Protein AF-A0A8T5KT38-F1 (afdb_monomer_lite)

Sequence (74 aa):
MTQIIKKDGTKEEFSEEKLRRSIESAAEEAGIEEESIREVVDQVSTTAIDLVQAEEEMQSNELREKILTELDTV

Foldseek 3Di:
DAWEQEPVRDTDDDDLVVQLVVQLVVCVVVVHDPVVSVVLSVVLSVVLVVVRVVDNYDYPVRSVVSSVVSSVVD

pLDDT: mean 87.87, std 4.58, range [68.44, 94.25]

Secondary structure (DSSP, 8-state):
-PEEE-TTS-EEE--HHHHHHHHHHHHHHTT--HHHHHHHHHHHHHHHHHHHHT-SEEEHHHHHHHHHHHHTT-

Radius of gyration: 12.28 Å; chains: 1; bounding box: 27×19×31 Å

Structure (mmCIF, N/CA/C/O backbone):
data_AF-A0A8T5KT38-F1
#
_entry.id   AF-A0A8T5KT38-F1
#
loop_
_atom_site.group_PDB
_atom_site.id
_atom_site.type_symbol
_atom_site.label_atom_id
_atom_site.label_alt_id
_atom_site.label_comp_id
_atom_site.label_asym_id
_atom_site.label_entity_id
_atom_site.label_seq_id
_atom_site.pdbx_PDB_ins_code
_atom_site.Cartn_x
_atom_site.Cartn_y
_atom_site.Cartn_z
_atom_site.occupancy
_atom_site.B_iso_or_equiv
_atom_site.auth_seq_id
_atom_site.auth_comp_id
_atom_site.auth_asym_id
_atom_site.auth_atom_id
_atom_site.pdbx_PDB_model_num
ATOM 1 N N . MET A 1 1 ? -8.037 11.369 9.136 1.00 75.81 1 MET A N 1
ATOM 2 C CA . MET A 1 1 ? -6.957 10.537 9.705 1.00 75.81 1 MET A CA 1
ATOM 3 C C . MET A 1 1 ? -7.475 9.120 9.682 1.00 75.81 1 MET A C 1
ATOM 5 O O . MET A 1 1 ? -8.474 8.878 10.345 1.00 75.81 1 MET A O 1
ATOM 9 N N . THR A 1 2 ? -6.870 8.246 8.883 1.00 88.56 2 THR A N 1
ATOM 10 C CA . THR A 1 2 ? -7.337 6.862 8.728 1.00 88.56 2 THR A CA 1
ATOM 11 C C . THR A 1 2 ? -6.506 5.933 9.599 1.00 88.56 2 THR A C 1
ATOM 13 O O . THR A 1 2 ? -5.277 6.048 9.633 1.00 88.56 2 THR A O 1
ATOM 16 N N . GLN A 1 3 ? -7.159 5.018 10.311 1.00 92.75 3 GLN A N 1
ATOM 17 C CA . GLN A 1 3 ? -6.488 4.002 11.119 1.00 92.75 3 GLN A CA 1
ATOM 18 C C . GLN A 1 3 ? -6.365 2.693 10.340 1.00 92.75 3 GLN A C 1
ATOM 20 O O . GLN A 1 3 ? -7.342 2.178 9.807 1.00 92.75 3 GLN A O 1
ATOM 25 N N . ILE A 1 4 ? -5.170 2.115 10.312 1.00 92.56 4 ILE A N 1
ATOM 26 C CA . ILE A 1 4 ? -4.926 0.793 9.752 1.00 92.56 4 ILE A CA 1
ATOM 27 C C . ILE A 1 4 ? -4.976 -0.245 10.869 1.00 92.56 4 ILE A C 1
ATOM 29 O O . ILE A 1 4 ? -4.188 -0.200 11.816 1.00 92.56 4 ILE A O 1
ATOM 33 N N . ILE A 1 5 ? -5.881 -1.209 10.733 1.00 93.12 5 ILE A N 1
ATOM 34 C CA . ILE A 1 5 ? -6.050 -2.325 11.660 1.00 93.12 5 ILE A CA 1
ATOM 35 C C . ILE A 1 5 ? -5.142 -3.476 11.212 1.00 93.12 5 ILE A C 1
ATOM 37 O O . ILE A 1 5 ? -5.272 -4.034 10.120 1.00 93.12 5 ILE A O 1
ATOM 41 N N . LYS A 1 6 ? -4.168 -3.824 12.045 1.00 92.62 6 LYS A N 1
ATOM 42 C CA . LYS A 1 6 ? -3.241 -4.936 11.828 1.00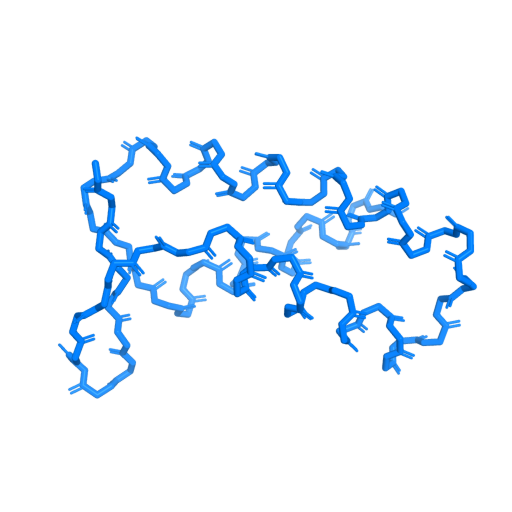 92.62 6 LYS A CA 1
ATOM 43 C C . LYS A 1 6 ? -3.925 -6.279 12.082 1.00 92.62 6 LYS A C 1
ATOM 45 O O . LYS A 1 6 ? -4.964 -6.364 12.729 1.00 92.62 6 LYS A O 1
ATOM 50 N N . LYS A 1 7 ? -3.297 -7.358 11.607 1.00 90.06 7 LYS A N 1
ATOM 51 C CA . LYS A 1 7 ? -3.785 -8.739 11.780 1.00 90.06 7 LYS A CA 1
ATOM 52 C C . LYS A 1 7 ? -3.995 -9.140 13.249 1.00 90.06 7 LYS A C 1
ATOM 54 O O . LYS A 1 7 ? -4.842 -9.977 13.534 1.00 90.06 7 LYS A O 1
ATOM 59 N N . ASP A 1 8 ? -3.209 -8.579 14.163 1.00 90.44 8 ASP A N 1
ATOM 60 C CA . ASP A 1 8 ? -3.312 -8.801 15.611 1.00 90.44 8 ASP A CA 1
ATOM 61 C C . ASP A 1 8 ? -4.380 -7.917 16.289 1.00 90.44 8 ASP A C 1
ATOM 63 O O . ASP A 1 8 ? -4.579 -8.013 17.498 1.00 90.44 8 ASP A O 1
ATOM 67 N N . GLY A 1 9 ? -5.076 -7.072 15.521 1.00 90.50 9 GLY A N 1
ATOM 68 C CA . GLY A 1 9 ? -6.060 -6.108 16.007 1.00 90.50 9 GLY A CA 1
ATOM 69 C C . GLY A 1 9 ? -5.463 -4.770 16.448 1.00 90.50 9 GLY A C 1
ATOM 70 O O . GLY A 1 9 ? -6.222 -3.863 16.796 1.00 90.50 9 GLY A O 1
ATOM 71 N N . THR A 1 10 ? -4.136 -4.609 16.418 1.00 94.25 10 THR A N 1
ATOM 72 C CA . THR A 1 10 ? -3.480 -3.336 16.734 1.00 94.25 10 THR A CA 1
ATOM 73 C C . THR A 1 10 ? -3.854 -2.284 15.692 1.00 94.25 10 THR A C 1
ATOM 75 O O . THR A 1 10 ? -3.840 -2.561 14.494 1.00 94.25 10 THR A O 1
ATOM 78 N N . LYS A 1 11 ? -4.166 -1.063 16.134 1.00 93.12 11 LYS A N 1
ATOM 79 C CA . LYS A 1 11 ? -4.450 0.070 15.246 1.00 93.12 11 LYS A CA 1
ATOM 80 C C . LYS A 1 11 ? -3.238 0.988 15.165 1.00 93.12 11 LYS A C 1
ATOM 82 O O . LYS A 1 11 ? -2.672 1.350 16.195 1.00 93.12 11 LYS A O 1
ATOM 87 N N . GLU A 1 12 ? -2.852 1.369 13.956 1.00 93.06 12 GLU A N 1
ATOM 88 C CA . GLU A 1 12 ? -1.851 2.410 13.720 1.00 93.06 12 GLU A CA 1
ATOM 89 C C . GLU A 1 12 ? -2.409 3.484 12.794 1.00 93.06 12 GLU A C 1
ATOM 91 O O . GLU A 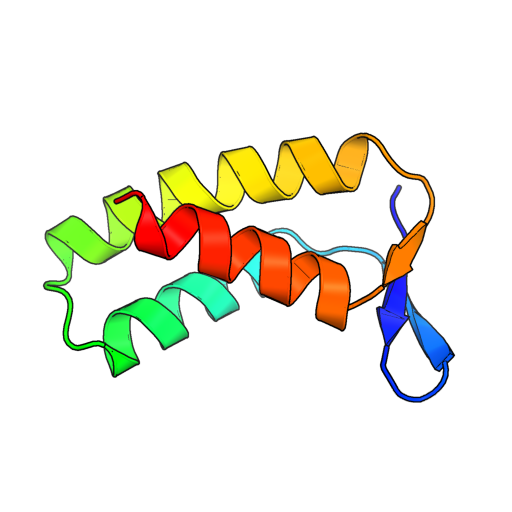1 12 ? -3.283 3.212 11.977 1.00 93.06 12 GLU A O 1
ATOM 96 N N . GLU A 1 13 ? -1.898 4.706 12.890 1.00 91.88 13 GLU A N 1
ATOM 97 C CA . GLU A 1 13 ? -2.218 5.720 11.890 1.00 91.88 13 GLU A CA 1
ATOM 98 C C . GLU A 1 13 ? -1.605 5.341 10.542 1.00 91.88 13 GLU A C 1
ATOM 100 O O . GLU A 1 13 ? -0.461 4.874 10.462 1.00 91.88 13 GLU A O 1
ATOM 105 N N . PHE A 1 14 ? -2.382 5.544 9.478 1.00 91.06 14 PHE A N 1
ATOM 106 C CA . PHE A 1 14 ? -1.883 5.395 8.124 1.00 91.06 14 PHE A CA 1
ATOM 107 C C . PHE A 1 14 ? -0.681 6.317 7.885 1.00 91.06 14 PHE A C 1
ATOM 109 O O . PHE A 1 14 ? -0.675 7.484 8.275 1.00 91.06 14 PHE A O 1
ATOM 116 N N . SER A 1 15 ? 0.336 5.779 7.214 1.00 90.94 15 SER A N 1
ATOM 117 C CA . SER A 1 15 ? 1.551 6.498 6.849 1.00 90.94 15 SER A CA 1
ATOM 118 C C . SER A 1 15 ? 1.816 6.311 5.363 1.00 90.94 15 SER A C 1
ATOM 120 O O . SER A 1 15 ? 2.110 5.203 4.910 1.00 90.94 15 SER A O 1
ATOM 122 N N . GLU A 1 16 ? 1.762 7.417 4.625 1.00 90.69 16 GLU A N 1
ATOM 123 C CA . GLU A 1 16 ? 2.094 7.462 3.199 1.00 90.69 16 GLU A CA 1
ATOM 124 C C . GLU A 1 16 ? 3.527 6.983 2.940 1.00 90.69 16 GLU A C 1
ATOM 126 O O . GLU A 1 16 ? 3.785 6.258 1.986 1.00 90.69 16 GLU A O 1
ATOM 131 N N . GLU A 1 17 ? 4.464 7.314 3.832 1.00 91.31 17 GLU A N 1
ATOM 132 C CA . GLU A 1 17 ? 5.853 6.863 3.724 1.00 91.31 17 GLU A CA 1
ATOM 133 C C . GLU A 1 17 ? 5.967 5.335 3.833 1.00 91.31 17 GLU A C 1
ATOM 135 O O . GLU A 1 17 ? 6.661 4.710 3.030 1.00 91.31 17 GLU A O 1
ATOM 140 N N . LYS A 1 18 ? 5.266 4.713 4.794 1.00 90.31 18 LYS A N 1
ATOM 141 C CA . LYS A 1 18 ? 5.252 3.245 4.926 1.00 90.31 18 LYS A CA 1
ATOM 142 C C . LYS A 1 18 ? 4.654 2.577 3.691 1.00 90.31 18 LYS A C 1
ATOM 144 O O . LYS A 1 18 ? 5.165 1.545 3.264 1.00 90.31 18 LYS A O 1
ATOM 149 N N . LEU A 1 19 ? 3.589 3.155 3.140 1.00 90.38 19 LEU A N 1
ATOM 150 C CA . LEU A 1 19 ? 2.949 2.667 1.923 1.00 90.38 19 LEU A CA 1
ATOM 151 C C . LEU A 1 19 ? 3.927 2.692 0.743 1.00 90.38 19 LEU A C 1
ATOM 153 O O . LEU A 1 19 ? 4.172 1.651 0.137 1.00 90.38 19 LEU A O 1
ATOM 157 N N . ARG A 1 20 ? 4.533 3.855 0.471 1.00 92.06 20 ARG A N 1
ATOM 158 C CA . ARG A 1 20 ? 5.469 4.048 -0.646 1.00 92.06 20 ARG A CA 1
ATOM 159 C C . ARG A 1 20 ? 6.651 3.087 -0.566 1.00 92.06 20 ARG A C 1
ATOM 161 O O . ARG A 1 20 ? 6.928 2.398 -1.540 1.00 92.06 20 ARG A O 1
ATOM 168 N N . ARG A 1 21 ? 7.268 2.955 0.616 1.00 91.25 21 ARG A N 1
ATOM 169 C CA . ARG A 1 21 ? 8.356 1.985 0.847 1.00 91.25 21 ARG A CA 1
ATOM 170 C C . ARG A 1 21 ? 7.915 0.542 0.610 1.00 91.25 21 ARG A C 1
ATOM 172 O O . ARG A 1 21 ? 8.681 -0.250 0.081 1.00 91.25 21 ARG A O 1
ATOM 179 N N . SER A 1 22 ? 6.692 0.186 1.008 1.00 88.50 22 SER A N 1
ATOM 180 C CA . SER A 1 22 ? 6.181 -1.171 0.796 1.00 88.50 22 SER A CA 1
ATOM 181 C C . SER A 1 22 ? 5.970 -1.488 -0.684 1.00 88.50 22 SER A C 1
ATOM 183 O O . SER A 1 22 ? 6.177 -2.634 -1.075 1.00 88.50 22 SER A O 1
ATOM 185 N N . ILE A 1 23 ? 5.533 -0.511 -1.482 1.00 88.62 23 ILE A N 1
ATOM 186 C CA . ILE A 1 23 ? 5.354 -0.670 -2.931 1.00 88.62 23 ILE A CA 1
ATOM 187 C C . ILE A 1 23 ? 6.718 -0.748 -3.618 1.00 88.62 23 ILE A C 1
ATOM 189 O O . ILE A 1 23 ? 6.932 -1.640 -4.431 1.00 88.62 23 ILE A O 1
ATOM 193 N N . GLU A 1 24 ? 7.651 0.129 -3.243 1.00 90.50 24 GLU A N 1
ATOM 194 C CA . GLU A 1 24 ? 9.025 0.139 -3.754 1.00 90.50 24 GLU A CA 1
ATOM 195 C C . GLU A 1 24 ? 9.710 -1.214 -3.529 1.00 90.50 24 GLU A C 1
ATOM 197 O O . GLU A 1 24 ? 10.134 -1.844 -4.493 1.00 90.50 24 GLU A O 1
ATOM 202 N N . SER A 1 25 ? 9.706 -1.733 -2.294 1.00 88.12 25 SER A N 1
ATOM 203 C CA . SER A 1 25 ? 10.285 -3.052 -2.002 1.00 88.12 25 SER A CA 1
ATOM 204 C C . SER A 1 25 ? 9.620 -4.182 -2.794 1.00 88.12 25 SER A C 1
ATOM 206 O O . SER A 1 25 ? 10.306 -5.094 -3.244 1.00 88.12 25 SER A O 1
ATOM 208 N N . ALA A 1 26 ? 8.301 -4.133 -3.003 1.00 85.19 26 ALA A N 1
ATOM 209 C CA . ALA A 1 26 ? 7.605 -5.143 -3.801 1.00 85.19 26 ALA A CA 1
ATOM 210 C C . ALA A 1 26 ? 7.983 -5.072 -5.293 1.00 85.19 26 ALA A C 1
ATOM 212 O O . ALA A 1 26 ? 8.145 -6.109 -5.934 1.00 85.19 26 ALA A O 1
ATOM 213 N N . ALA A 1 27 ? 8.149 -3.866 -5.840 1.00 85.94 27 ALA A N 1
ATOM 214 C CA . ALA A 1 27 ? 8.568 -3.650 -7.222 1.00 85.94 27 ALA A CA 1
ATOM 215 C C . ALA A 1 27 ? 10.032 -4.075 -7.452 1.00 85.94 27 ALA A C 1
ATOM 217 O O . ALA A 1 27 ? 10.340 -4.713 -8.462 1.00 85.94 27 ALA A O 1
ATOM 218 N N . GLU A 1 28 ? 10.915 -3.800 -6.486 1.00 86.94 28 GLU A N 1
ATOM 219 C CA . GLU A 1 28 ? 12.299 -4.291 -6.472 1.00 86.94 28 GLU A CA 1
ATOM 220 C C . GLU A 1 28 ? 12.356 -5.826 -6.423 1.00 86.94 28 GLU A C 1
ATOM 222 O O . GLU A 1 28 ? 13.070 -6.446 -7.212 1.00 86.94 28 GLU A O 1
ATOM 227 N N . GLU A 1 29 ? 11.574 -6.460 -5.539 1.00 83.75 29 GLU A N 1
ATOM 228 C CA . GLU A 1 29 ? 11.483 -7.926 -5.435 1.00 83.75 29 GLU A CA 1
ATOM 229 C C . GLU A 1 29 ? 10.940 -8.575 -6.719 1.00 83.75 29 GLU A C 1
ATOM 231 O O . GLU A 1 29 ? 11.342 -9.688 -7.068 1.00 83.75 29 GLU A O 1
ATOM 236 N N . ALA A 1 30 ? 10.060 -7.876 -7.442 1.00 80.62 30 ALA A N 1
ATOM 237 C CA . ALA A 1 30 ? 9.536 -8.302 -8.736 1.00 80.62 30 ALA A CA 1
ATOM 238 C C . ALA A 1 30 ? 10.537 -8.123 -9.897 1.00 80.62 30 ALA A C 1
ATOM 240 O O . ALA A 1 30 ? 10.289 -8.626 -10.994 1.00 80.62 30 ALA A O 1
ATOM 241 N N . GLY A 1 31 ? 11.673 -7.452 -9.671 1.00 84.00 31 GLY A N 1
ATOM 242 C CA . GLY A 1 31 ? 12.704 -7.223 -10.684 1.00 84.00 31 GLY A CA 1
ATOM 243 C C . GLY A 1 31 ? 12.343 -6.147 -11.712 1.00 84.00 31 GLY A C 1
ATOM 244 O O . GLY A 1 31 ? 12.830 -6.204 -12.841 1.00 84.00 31 GLY A O 1
ATOM 245 N N . ILE A 1 32 ? 11.481 -5.195 -11.342 1.00 81.69 32 ILE A N 1
ATOM 246 C CA . ILE A 1 32 ? 11.139 -4.037 -12.177 1.00 81.69 32 ILE A CA 1
ATOM 247 C C . ILE A 1 32 ? 12.364 -3.110 -12.276 1.00 81.69 32 ILE A C 1
ATOM 249 O O . ILE A 1 32 ? 13.106 -2.945 -11.309 1.00 81.69 32 ILE A O 1
ATOM 253 N N . GLU A 1 33 ? 12.606 -2.509 -13.445 1.00 86.25 33 GLU A N 1
ATOM 254 C CA . GLU A 1 33 ? 13.715 -1.558 -13.604 1.00 86.25 33 GLU A CA 1
ATOM 255 C C . GLU A 1 33 ? 13.477 -0.272 -12.800 1.00 86.25 3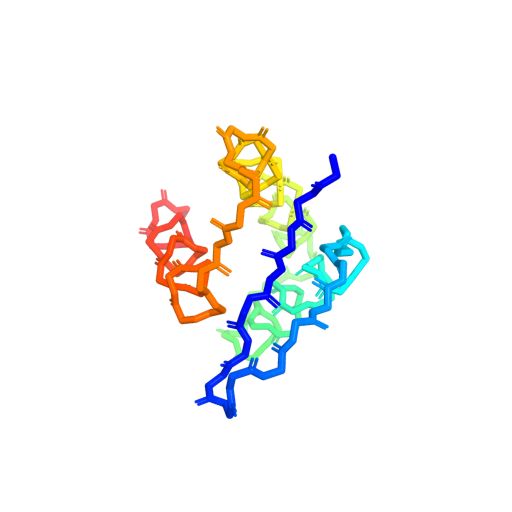3 GLU A C 1
ATOM 257 O O . GLU A 1 33 ? 12.351 0.210 -12.700 1.00 86.25 33 GLU A O 1
ATOM 262 N N . GLU A 1 34 ? 14.545 0.320 -12.255 1.00 81.50 34 GLU A N 1
ATOM 263 C CA . GLU A 1 34 ? 14.468 1.447 -11.308 1.00 81.50 34 GLU A CA 1
ATOM 264 C C . GLU A 1 34 ? 13.670 2.654 -11.841 1.00 81.50 34 GLU A C 1
ATOM 266 O O . GLU A 1 34 ? 12.960 3.317 -11.084 1.00 81.50 34 GLU A O 1
ATOM 271 N N . GLU A 1 35 ? 13.757 2.934 -13.145 1.00 79.50 35 GLU A N 1
ATOM 272 C CA . GLU A 1 35 ? 12.988 4.007 -13.788 1.00 79.50 35 GLU A CA 1
ATOM 273 C C . GLU A 1 35 ? 11.479 3.733 -13.711 1.00 79.50 35 GLU A C 1
ATOM 275 O O . GLU A 1 35 ? 10.713 4.603 -13.294 1.00 79.50 35 GLU A O 1
ATOM 280 N N . SER A 1 36 ? 11.073 2.494 -13.988 1.00 84.12 36 SER A N 1
ATOM 281 C CA . SER A 1 36 ? 9.684 2.044 -13.900 1.00 84.12 36 SER A CA 1
ATOM 282 C C . SER A 1 36 ? 9.205 1.891 -12.453 1.00 84.12 36 SER A C 1
ATOM 284 O O . SER A 1 36 ? 8.032 2.127 -12.182 1.00 84.12 36 SER A O 1
ATOM 286 N N . ILE A 1 37 ? 10.088 1.574 -11.494 1.00 87.44 37 ILE A N 1
ATOM 287 C CA . ILE A 1 37 ? 9.730 1.507 -10.063 1.00 87.44 37 ILE A CA 1
ATOM 288 C C . ILE A 1 37 ? 9.159 2.843 -9.588 1.00 87.44 37 ILE A C 1
ATOM 290 O O . ILE A 1 37 ? 8.158 2.862 -8.876 1.00 87.44 37 ILE A O 1
ATOM 294 N N . ARG A 1 38 ? 9.763 3.970 -9.978 1.00 88.31 38 ARG A N 1
ATOM 295 C CA . ARG A 1 38 ? 9.300 5.293 -9.527 1.00 88.31 38 ARG A CA 1
ATOM 296 C C . ARG A 1 38 ? 7.901 5.612 -10.039 1.00 88.31 38 ARG A C 1
ATOM 298 O O . ARG A 1 38 ? 7.077 6.088 -9.263 1.00 88.31 38 ARG A O 1
ATOM 305 N N . GLU A 1 39 ? 7.634 5.312 -11.308 1.00 87.94 39 GLU A N 1
ATOM 306 C CA . GLU A 1 39 ? 6.313 5.500 -11.917 1.00 87.94 39 GLU A CA 1
ATOM 307 C C . GLU A 1 39 ? 5.259 4.614 -11.242 1.00 87.94 39 GLU A C 1
ATOM 309 O O . GLU A 1 39 ? 4.199 5.103 -10.848 1.00 87.94 39 GLU A O 1
ATOM 314 N N . VAL A 1 40 ? 5.587 3.336 -11.021 1.00 88.06 40 VAL A N 1
ATOM 315 C CA . VAL A 1 40 ? 4.728 2.368 -10.322 1.00 88.06 40 VAL A CA 1
ATOM 316 C C . VAL A 1 40 ? 4.424 2.840 -8.898 1.00 88.06 40 VAL A C 1
ATOM 318 O O . VAL A 1 40 ? 3.268 2.849 -8.475 1.00 88.06 40 VAL A O 1
ATOM 321 N N . VAL A 1 41 ? 5.447 3.271 -8.154 1.00 90.75 41 VAL A N 1
ATOM 322 C CA . VAL A 1 41 ? 5.291 3.774 -6.785 1.00 90.75 41 VAL A CA 1
ATOM 323 C C . VAL A 1 41 ? 4.390 5.000 -6.765 1.00 90.75 41 VAL A C 1
ATOM 325 O O . VAL A 1 41 ? 3.494 5.051 -5.926 1.00 90.75 41 VAL A O 1
ATOM 328 N N . ASP A 1 42 ? 4.586 5.970 -7.658 1.00 90.69 42 ASP A N 1
ATOM 329 C CA . ASP A 1 42 ? 3.742 7.165 -7.708 1.00 90.69 42 ASP A CA 1
ATOM 330 C C . ASP A 1 42 ? 2.284 6.818 -8.010 1.00 90.69 42 ASP A C 1
ATOM 332 O O . ASP A 1 42 ? 1.398 7.193 -7.238 1.00 90.69 42 ASP A O 1
ATOM 336 N N . GLN A 1 43 ? 2.034 6.048 -9.071 1.00 89.75 43 GLN A N 1
ATOM 337 C CA . GLN A 1 43 ? 0.681 5.709 -9.502 1.00 89.75 43 GLN A CA 1
ATOM 338 C C . GLN A 1 43 ? -0.079 4.908 -8.438 1.00 89.75 43 GLN A C 1
ATOM 340 O O . GLN A 1 43 ? -1.185 5.284 -8.043 1.00 89.75 43 GLN A O 1
ATOM 345 N N . VAL A 1 44 ? 0.527 3.836 -7.923 1.00 89.69 44 VAL A N 1
ATOM 346 C CA . VAL A 1 44 ? -0.127 2.947 -6.953 1.00 89.69 44 VAL A CA 1
ATOM 347 C C . VAL A 1 44 ? -0.308 3.642 -5.606 1.00 89.69 44 VAL A C 1
ATOM 349 O O . VAL A 1 44 ? -1.334 3.459 -4.947 1.00 89.69 44 VAL A O 1
ATOM 352 N N . SER A 1 45 ? 0.649 4.480 -5.194 1.00 90.56 45 SER A N 1
ATOM 353 C CA . SER A 1 45 ? 0.528 5.220 -3.935 1.00 90.56 45 SER A CA 1
ATOM 354 C C . SER A 1 45 ? -0.600 6.236 -3.984 1.00 90.56 45 SER A C 1
ATOM 356 O O . SER A 1 45 ? -1.331 6.338 -3.006 1.00 90.56 45 SER A O 1
ATOM 358 N N . THR A 1 46 ? -0.777 6.962 -5.091 1.00 91.38 46 THR A N 1
ATOM 359 C CA . THR A 1 46 ? -1.889 7.912 -5.231 1.00 91.38 46 THR A CA 1
ATOM 360 C C . THR A 1 46 ? -3.234 7.205 -5.091 1.00 91.38 46 THR A C 1
ATOM 362 O O . THR A 1 46 ? -4.027 7.595 -4.235 1.00 91.38 46 THR A O 1
ATOM 365 N N . THR A 1 47 ? -3.459 6.110 -5.826 1.00 89.00 47 THR A N 1
ATOM 366 C CA . THR A 1 47 ? -4.715 5.350 -5.720 1.00 89.00 47 THR A CA 1
ATOM 367 C C . THR A 1 47 ? -4.932 4.795 -4.312 1.00 89.00 47 THR A C 1
ATOM 369 O O . THR A 1 47 ? -6.020 4.916 -3.748 1.00 89.00 47 THR A O 1
ATOM 372 N N . ALA A 1 48 ? -3.900 4.207 -3.705 1.00 87.62 48 ALA A N 1
ATOM 373 C CA . ALA A 1 48 ? -4.007 3.648 -2.363 1.00 87.62 48 ALA A CA 1
ATOM 374 C C . ALA A 1 48 ? -4.265 4.728 -1.296 1.00 87.62 48 ALA A C 1
ATOM 376 O O . ALA A 1 48 ? -5.030 4.481 -0.366 1.00 87.62 48 ALA A O 1
ATOM 377 N N . ILE A 1 49 ? -3.687 5.925 -1.431 1.00 89.62 49 ILE A N 1
ATOM 378 C CA . ILE A 1 49 ? -3.956 7.057 -0.533 1.00 89.62 49 ILE A CA 1
ATOM 379 C C . ILE A 1 49 ? -5.411 7.508 -0.660 1.00 89.62 49 ILE A C 1
ATOM 381 O O . ILE A 1 49 ? -6.079 7.649 0.364 1.00 89.62 49 ILE A O 1
ATOM 385 N N . ASP A 1 50 ? -5.920 7.677 -1.880 1.00 90.44 50 ASP A N 1
ATOM 386 C CA . ASP A 1 50 ? -7.308 8.090 -2.114 1.00 90.44 50 ASP A CA 1
ATOM 387 C 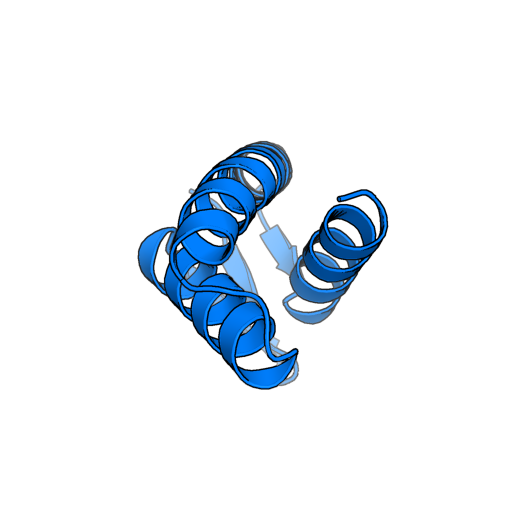C . ASP A 1 50 ? -8.303 7.077 -1.522 1.00 90.44 50 ASP A C 1
ATOM 389 O O . ASP A 1 50 ? -9.277 7.456 -0.866 1.00 90.44 50 ASP A O 1
ATOM 393 N N . LEU A 1 51 ? -8.020 5.778 -1.677 1.00 87.06 51 LEU A N 1
ATOM 394 C CA . LEU A 1 51 ? -8.816 4.698 -1.089 1.00 87.06 51 LEU A CA 1
ATOM 395 C C . LEU A 1 51 ? -8.793 4.726 0.441 1.00 87.06 51 LEU A C 1
ATOM 397 O O . LEU A 1 51 ? -9.829 4.543 1.074 1.00 87.06 51 LEU A O 1
ATOM 401 N N . VAL A 1 52 ? -7.624 4.948 1.041 1.00 88.25 52 VAL A N 1
ATOM 402 C CA . VAL A 1 52 ? -7.476 5.014 2.499 1.00 88.25 52 VAL A CA 1
ATOM 403 C C . VAL A 1 52 ? -8.176 6.249 3.062 1.00 88.25 52 VAL A C 1
ATOM 405 O O . VAL A 1 52 ? -8.865 6.150 4.072 1.00 88.25 52 VAL A O 1
ATOM 408 N N . GLN A 1 53 ? -8.053 7.408 2.414 1.00 87.19 53 GLN A N 1
ATOM 409 C CA . GLN A 1 53 ? -8.677 8.650 2.879 1.00 87.19 53 GLN A CA 1
ATOM 410 C C . GLN A 1 53 ? -10.211 8.631 2.803 1.00 87.19 53 GLN A C 1
ATOM 412 O O . GLN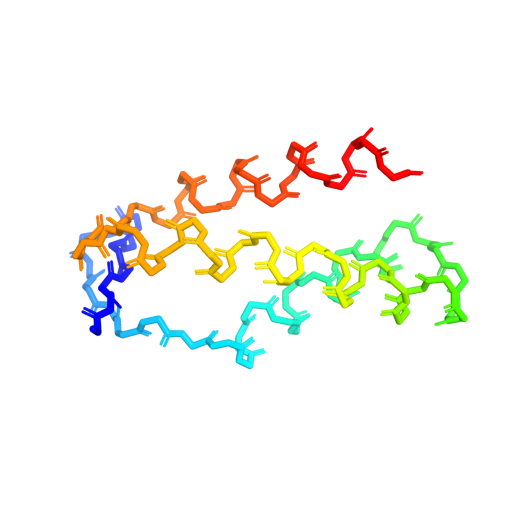 A 1 53 ? -10.859 9.417 3.497 1.00 87.19 53 GLN A O 1
ATOM 417 N N . ALA A 1 54 ? -10.797 7.737 2.001 1.00 88.62 54 ALA A N 1
ATOM 418 C CA . ALA A 1 54 ? -12.242 7.544 1.926 1.00 88.62 54 ALA A CA 1
ATOM 419 C C . ALA A 1 54 ? -12.837 6.842 3.164 1.00 88.62 54 ALA A C 1
ATOM 421 O O . ALA A 1 54 ? -14.055 6.878 3.350 1.00 88.62 54 ALA A O 1
ATOM 422 N N . GLU A 1 55 ? -12.009 6.226 4.014 1.00 89.00 55 GLU A N 1
ATOM 423 C CA . GLU A 1 55 ? -12.444 5.437 5.169 1.00 89.00 55 GLU A CA 1
ATOM 424 C C . GLU A 1 55 ? -11.785 5.923 6.470 1.00 89.00 55 GLU A C 1
ATOM 426 O O . GLU A 1 55 ? -10.642 6.380 6.487 1.00 89.00 55 GLU A O 1
ATOM 431 N N . GLU A 1 56 ? -12.502 5.831 7.596 1.00 88.81 56 GLU A N 1
ATOM 432 C CA . GLU A 1 56 ? -11.939 6.161 8.916 1.00 88.81 56 GLU A CA 1
ATOM 433 C C . GLU A 1 56 ? -11.015 5.050 9.436 1.00 88.81 56 GLU A C 1
ATOM 435 O O . GLU A 1 56 ? -10.007 5.330 10.090 1.00 88.81 56 GLU A O 1
ATOM 440 N N . GLU A 1 57 ? -11.326 3.789 9.123 1.00 91.38 57 GLU A N 1
ATOM 441 C CA . GLU A 1 57 ? -10.536 2.617 9.499 1.00 91.38 57 GLU A CA 1
ATOM 442 C C . GLU A 1 57 ? -10.480 1.614 8.343 1.00 91.38 57 GLU A C 1
ATOM 444 O O . GLU A 1 57 ? -11.490 1.375 7.689 1.00 91.38 57 GLU A O 1
ATOM 449 N N . MET A 1 58 ? -9.322 0.990 8.122 1.00 92.19 58 MET A N 1
ATOM 450 C CA . MET A 1 58 ? -9.119 -0.006 7.067 1.00 92.19 58 MET A CA 1
ATOM 451 C C . MET A 1 58 ? -8.287 -1.178 7.579 1.00 92.19 58 MET A C 1
ATOM 453 O O . MET A 1 58 ? -7.328 -1.003 8.334 1.00 92.19 58 MET A O 1
ATOM 457 N N . GLN A 1 59 ? -8.617 -2.398 7.158 1.00 93.31 59 GLN A N 1
ATOM 458 C CA . GLN A 1 59 ? -7.809 -3.562 7.506 1.00 93.31 59 GLN A CA 1
ATOM 459 C C . GLN A 1 59 ? -6.508 -3.594 6.691 1.00 93.31 59 GLN A C 1
ATOM 461 O O . GLN A 1 59 ? -6.487 -3.369 5.485 1.00 93.31 59 GLN A O 1
ATOM 466 N N . SER A 1 60 ? -5.392 -3.924 7.336 1.00 90.44 60 SER A N 1
ATOM 467 C CA . SER A 1 60 ? -4.072 -3.977 6.687 1.00 90.44 60 SER A CA 1
ATOM 468 C C . SER A 1 60 ? -3.988 -4.987 5.537 1.00 90.44 60 SER A C 1
ATOM 470 O O . SER A 1 60 ? -3.269 -4.749 4.569 1.00 90.44 60 SER A O 1
ATOM 472 N N . ASN A 1 61 ? -4.713 -6.106 5.618 1.00 89.88 61 ASN A N 1
ATOM 473 C CA . ASN A 1 61 ? -4.824 -7.062 4.515 1.00 89.88 61 ASN A CA 1
ATOM 474 C C . ASN A 1 61 ? -5.665 -6.514 3.357 1.00 89.88 61 ASN A C 1
ATOM 476 O O . ASN A 1 61 ? -5.319 -6.773 2.214 1.00 89.88 61 ASN A O 1
ATOM 480 N N . GLU A 1 62 ? -6.709 -5.737 3.641 1.00 90.31 62 GLU A N 1
ATOM 481 C CA . GLU A 1 62 ? -7.525 -5.098 2.607 1.00 90.31 62 GLU A CA 1
ATOM 482 C C . GLU A 1 62 ? -6.719 -4.040 1.845 1.00 90.31 62 GLU A C 1
ATOM 484 O O . GLU A 1 62 ? -6.700 -4.047 0.616 1.00 90.31 62 GLU A O 1
ATOM 489 N N . LEU A 1 63 ? -5.972 -3.190 2.562 1.00 88.81 63 LEU A N 1
ATOM 490 C CA . LEU A 1 63 ? -5.038 -2.239 1.951 1.00 88.81 63 LEU A CA 1
ATOM 491 C C . LEU A 1 63 ? -4.034 -2.962 1.044 1.00 88.81 63 LEU A C 1
ATOM 493 O O . LEU A 1 63 ? -3.787 -2.540 -0.082 1.00 88.81 63 LEU A O 1
ATOM 497 N N . ARG A 1 64 ? -3.481 -4.084 1.518 1.00 87.88 64 ARG A N 1
ATOM 498 C CA . ARG A 1 64 ? -2.557 -4.909 0.735 1.00 87.88 64 ARG A CA 1
ATOM 499 C C . ARG A 1 64 ? -3.208 -5.473 -0.528 1.00 87.88 64 ARG A C 1
ATOM 501 O O . ARG A 1 64 ? -2.586 -5.430 -1.580 1.00 87.88 64 ARG A O 1
ATOM 508 N N . GLU A 1 65 ? -4.417 -6.017 -0.436 1.00 87.88 65 GLU A N 1
ATOM 509 C CA . GLU A 1 65 ? -5.143 -6.561 -1.592 1.00 87.88 65 GLU A CA 1
ATOM 510 C C . GLU A 1 65 ? -5.444 -5.478 -2.634 1.00 87.88 65 GLU A C 1
ATOM 512 O O . GLU A 1 65 ? -5.238 -5.712 -3.824 1.00 87.88 65 GLU A O 1
ATOM 517 N N . LYS A 1 66 ? -5.845 -4.280 -2.190 1.00 86.19 66 LYS A N 1
ATOM 518 C CA . LYS A 1 66 ? -6.042 -3.109 -3.056 1.00 86.19 66 LYS A CA 1
ATOM 519 C C . LYS A 1 66 ? -4.749 -2.742 -3.794 1.00 86.19 66 LYS A C 1
ATOM 521 O O . LYS A 1 66 ? -4.755 -2.668 -5.014 1.00 86.19 66 LYS A O 1
ATOM 526 N N . ILE A 1 67 ? -3.627 -2.617 -3.079 1.00 85.81 67 ILE A N 1
ATOM 527 C CA . ILE A 1 67 ? -2.310 -2.323 -3.676 1.00 85.81 67 ILE A CA 1
ATOM 528 C C . ILE A 1 67 ? -1.906 -3.378 -4.712 1.00 85.81 67 ILE A C 1
ATOM 530 O O . ILE A 1 67 ? -1.464 -3.024 -5.799 1.00 85.81 67 ILE A O 1
ATOM 534 N N . LEU A 1 68 ? -2.050 -4.667 -4.388 1.00 84.56 68 LEU A N 1
ATOM 535 C CA . LEU A 1 68 ? -1.708 -5.754 -5.311 1.00 84.56 68 LEU A CA 1
ATOM 536 C C . LEU A 1 68 ? -2.590 -5.740 -6.564 1.00 84.56 68 LEU A C 1
ATOM 538 O O . LEU A 1 68 ? -2.085 -5.943 -7.659 1.00 84.56 68 LEU A O 1
ATOM 542 N N . THR A 1 69 ? -3.884 -5.453 -6.402 1.00 84.75 69 THR A N 1
ATOM 543 C CA . THR A 1 69 ? -4.816 -5.329 -7.530 1.00 84.75 69 THR A CA 1
ATOM 544 C C . THR A 1 69 ? -4.414 -4.182 -8.453 1.00 84.75 69 THR A C 1
ATOM 546 O O . THR A 1 69 ? -4.436 -4.351 -9.664 1.00 84.75 69 THR A O 1
ATOM 549 N N . GLU A 1 70 ? -4.016 -3.033 -7.900 1.00 82.25 70 GLU A N 1
ATOM 550 C CA . GLU A 1 70 ? -3.532 -1.902 -8.699 1.00 82.25 70 GLU A CA 1
ATOM 551 C C . GLU A 1 70 ? -2.219 -2.240 -9.417 1.00 82.25 70 GLU A C 1
ATOM 553 O O . GLU A 1 70 ? -2.081 -1.944 -10.600 1.00 82.25 70 GLU A O 1
ATOM 558 N N . LEU A 1 71 ? -1.283 -2.921 -8.747 1.00 81.00 71 LEU A N 1
ATOM 559 C CA . LEU A 1 71 ? -0.027 -3.373 -9.357 1.00 81.00 71 LEU A CA 1
ATOM 560 C C . LEU A 1 71 ? -0.240 -4.338 -10.532 1.00 81.00 71 LEU A C 1
ATOM 562 O O . LEU A 1 71 ? 0.498 -4.253 -11.503 1.00 81.00 71 LEU A O 1
ATOM 566 N N . ASP A 1 72 ? -1.254 -5.207 -10.480 1.00 79.69 72 ASP A N 1
ATOM 567 C CA . ASP A 1 72 ? -1.606 -6.108 -11.591 1.00 79.69 72 ASP A CA 1
ATOM 568 C C . ASP A 1 72 ? -2.154 -5.363 -12.829 1.00 79.69 72 ASP A C 1
ATOM 570 O O . ASP A 1 72 ? -2.276 -5.955 -13.905 1.00 79.69 72 ASP A O 1
A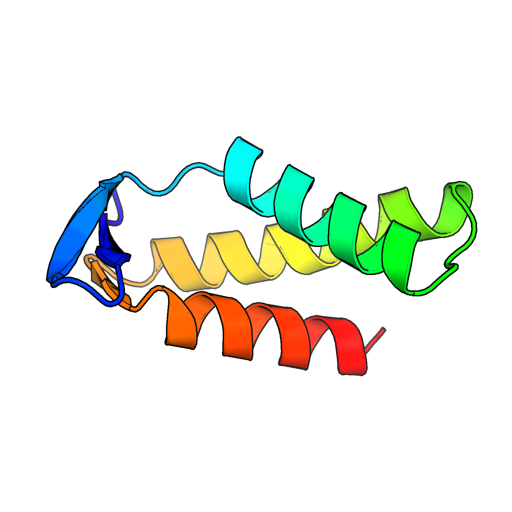TOM 574 N N . THR A 1 73 ? -2.534 -4.085 -12.692 1.00 75.81 73 THR A N 1
ATOM 575 C CA . THR A 1 73 ? -3.067 -3.265 -13.798 1.00 75.81 73 THR A CA 1
ATOM 576 C C . THR A 1 73 ? -2.025 -2.392 -14.494 1.00 75.81 73 THR A C 1
ATOM 578 O O . THR A 1 73 ? -2.353 -1.774 -15.513 1.00 75.81 73 THR A O 1
ATOM 581 N N . VAL A 1 74 ? -0.804 -2.342 -13.956 1.00 68.44 74 VAL A N 1
ATOM 582 C CA . VAL A 1 74 ? 0.345 -1.609 -14.512 1.00 68.44 74 VAL A CA 1
ATOM 583 C C . VAL A 1 74 ? 1.138 -2.519 -15.447 1.00 68.44 74 VAL A C 1
ATOM 585 O O . VAL A 1 74 ? 1.470 -2.051 -16.559 1.00 68.44 74 VAL A O 1
#